Protein AF-A0A7W8K6Y0-F1 (afdb_monomer)

Radius of gyration: 15.19 Å; Cα contacts (8 Å, |Δi|>4): 37; chains: 1; bounding box: 24×43×40 Å

Secondary structure (DSSP, 8-state):
--TTTT----HHHHHHHHHHTT--HHHHHHHHHHHHT--HHHHHHHHHHSGGGHHHHHHHHHHHHHHHHHHHHHHT-

Foldseek 3Di:
DDPPPPPPADLLNLLVVCVVVVHQLQVQLVVQCVVVVDDSVVSLVVSCPHPSCVVVNVVVVVVVVVVVVVVVVVVVD

Nearest PDB structures (foldseek):
  6kqn-assembly1_F  TM=5.305E-01  e=9.200E+00  Thermus thermophilus HB8
  3vfz-assembly3_B  TM=3.652E-01  e=6.656E+00  Mycobacterium tuberculosis
  8axk-assembly1_o  TM=3.019E-01  e=9.815E+00  Shigella flexneri

Mean predicted aligned error: 8.34 Å

Structure (mmCIF, N/CA/C/O backbone):
data_AF-A0A7W8K6Y0-F1
#
_entry.id   AF-A0A7W8K6Y0-F1
#
loop_
_atom_site.group_PDB
_atom_site.id
_atom_site.type_symbol
_atom_site.label_atom_id
_atom_site.label_alt_id
_atom_site.label_comp_id
_atom_site.label_asym_id
_atom_site.label_entity_id
_atom_site.label_seq_id
_atom_site.pdbx_PDB_ins_code
_atom_site.Cartn_x
_atom_site.Cartn_y
_atom_site.Cartn_z
_atom_site.occupancy
_atom_site.B_iso_or_equiv
_atom_site.auth_seq_id
_atom_site.auth_comp_id
_atom_site.auth_asym_id
_atom_site.auth_atom_id
_atom_site.pdbx_PDB_model_num
ATOM 1 N N . MET A 1 1 ? -9.416 1.209 27.570 1.00 37.97 1 MET A N 1
ATOM 2 C CA . MET A 1 1 ? -9.520 2.177 26.455 1.00 37.97 1 MET A CA 1
ATOM 3 C C . MET A 1 1 ? -8.118 2.480 25.947 1.00 37.97 1 MET A C 1
ATOM 5 O O . MET A 1 1 ? -7.289 2.937 26.722 1.00 37.97 1 MET A O 1
ATOM 9 N N . SER A 1 2 ? -7.836 2.073 24.707 1.00 41.88 2 SER A N 1
ATOM 10 C CA . SER A 1 2 ? -6.500 1.915 24.118 1.00 41.88 2 SER A CA 1
ATOM 11 C C . SER A 1 2 ? -5.622 3.170 24.138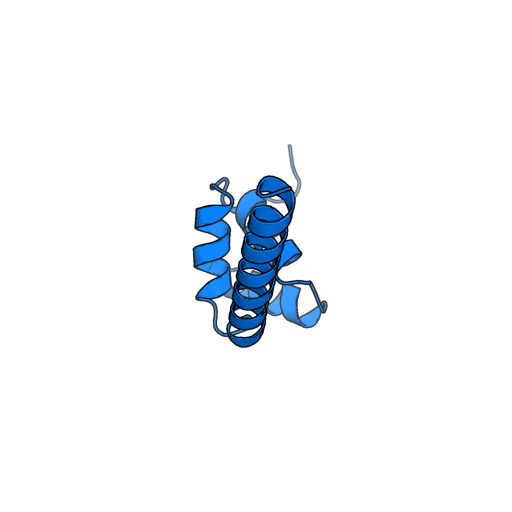 1.00 41.88 2 SER A C 1
ATOM 13 O O . SER A 1 2 ? -6.039 4.233 23.686 1.00 41.88 2 SER A O 1
ATOM 15 N N . LYS A 1 3 ? -4.358 2.986 24.544 1.00 44.88 3 LYS A N 1
ATOM 16 C CA . LYS A 1 3 ? -3.220 3.933 24.502 1.00 44.88 3 LYS A CA 1
ATOM 17 C C . LYS A 1 3 ? -2.825 4.432 23.093 1.00 44.88 3 LYS A C 1
ATOM 19 O O . LYS A 1 3 ? -1.758 5.001 22.922 1.00 44.88 3 LYS A O 1
ATOM 24 N N . LEU A 1 4 ? -3.662 4.232 22.078 1.00 46.66 4 LEU A N 1
ATOM 25 C CA . LEU A 1 4 ? -3.360 4.552 20.677 1.00 46.66 4 LEU A CA 1
ATOM 26 C C . LEU A 1 4 ? -3.848 5.942 20.238 1.00 46.66 4 LEU A C 1
ATOM 28 O O . LEU A 1 4 ? -3.673 6.306 19.084 1.00 46.66 4 LEU A O 1
ATOM 32 N N . LYS A 1 5 ? -4.442 6.734 21.142 1.00 44.72 5 LYS A N 1
ATOM 33 C CA . LYS A 1 5 ? -4.979 8.071 20.827 1.00 44.72 5 LYS A CA 1
ATOM 34 C C . LYS A 1 5 ? -3.937 9.201 20.768 1.00 44.72 5 LYS A C 1
ATOM 36 O O . LYS A 1 5 ? -4.337 10.339 20.567 1.00 44.72 5 LYS A O 1
ATOM 41 N N . SER A 1 6 ? -2.643 8.933 20.957 1.00 46.62 6 SER A N 1
ATOM 42 C CA . SER A 1 6 ? -1.636 10.002 21.091 1.00 46.62 6 SER A CA 1
ATOM 43 C C . SER A 1 6 ? -0.404 9.876 20.197 1.00 46.62 6 SER A C 1
ATOM 45 O O . SER A 1 6 ? 0.580 10.566 20.450 1.00 46.62 6 SER A O 1
ATOM 47 N N . LEU A 1 7 ? -0.419 9.037 19.158 1.00 54.72 7 LEU A N 1
ATOM 48 C CA . LEU A 1 7 ? 0.543 9.224 18.073 1.00 54.72 7 LEU A CA 1
ATOM 49 C C . LEU A 1 7 ? -0.069 10.215 17.082 1.00 54.72 7 LEU A C 1
ATOM 51 O O . LEU A 1 7 ? -0.872 9.833 16.237 1.00 54.72 7 LEU A O 1
ATOM 55 N N . ASN A 1 8 ? 0.324 11.486 17.194 1.00 64.25 8 ASN A N 1
ATOM 56 C CA . ASN A 1 8 ? 0.183 12.478 16.123 1.00 64.25 8 ASN A CA 1
ATOM 57 C C . ASN A 1 8 ? 1.141 12.107 14.980 1.00 64.25 8 ASN A C 1
ATOM 59 O O . ASN A 1 8 ? 2.091 12.826 14.702 1.00 64.25 8 ASN A O 1
ATOM 63 N N . CYS A 1 9 ? 0.950 10.930 14.398 1.00 70.25 9 CYS A N 1
ATOM 64 C CA . CYS A 1 9 ? 1.703 10.453 13.257 1.00 70.25 9 CYS A CA 1
ATOM 65 C C . CYS A 1 9 ? 0.780 10.578 12.048 1.00 70.25 9 CYS A C 1
ATOM 67 O O . CYS A 1 9 ? -0.354 10.085 12.043 1.00 70.25 9 CYS A O 1
ATOM 69 N N . THR A 1 10 ? 1.246 11.322 11.054 1.00 80.88 10 THR A N 1
ATOM 70 C CA . THR A 1 10 ? 0.563 11.435 9.770 1.00 80.88 10 THR A CA 1
ATOM 71 C C . THR A 1 10 ? 0.575 10.076 9.059 1.00 80.88 10 THR A C 1
ATOM 73 O O . THR A 1 10 ? 1.450 9.246 9.323 1.00 80.88 10 THR A O 1
ATOM 76 N N . PRO A 1 11 ? -0.380 9.813 8.146 1.00 77.25 11 PRO A N 1
ATOM 77 C CA . PRO A 1 11 ? -0.375 8.584 7.357 1.00 77.25 11 PRO A CA 1
ATOM 78 C C . PRO A 1 11 ? 0.996 8.302 6.726 1.00 77.25 11 PRO A C 1
ATOM 80 O O . PRO A 1 11 ? 1.482 7.177 6.804 1.00 77.25 11 PRO A O 1
ATOM 83 N N . ASP A 1 12 ? 1.643 9.334 6.184 1.00 82.69 12 ASP A N 1
ATOM 84 C CA . ASP A 1 12 ? 2.930 9.215 5.499 1.00 82.69 12 ASP A CA 1
ATOM 85 C C . ASP A 1 12 ? 4.068 8.861 6.467 1.00 82.69 12 ASP A C 1
ATOM 87 O O . ASP A 1 12 ? 4.876 7.972 6.186 1.00 82.69 12 ASP A O 1
ATOM 91 N N . GLU A 1 13 ? 4.098 9.472 7.657 1.00 85.31 13 GLU A N 1
ATOM 92 C CA . GLU A 1 13 ? 5.059 9.126 8.713 1.00 85.31 13 GLU A CA 1
ATOM 93 C C . GLU A 1 13 ? 4.884 7.681 9.194 1.00 85.31 13 GLU A C 1
ATOM 95 O O . GLU A 1 13 ? 5.875 6.981 9.411 1.00 85.31 13 GLU A O 1
ATOM 100 N N . ALA A 1 14 ? 3.642 7.196 9.310 1.00 84.62 14 ALA A N 1
ATOM 101 C CA . ALA A 1 14 ? 3.364 5.796 9.630 1.00 84.62 14 ALA A CA 1
ATOM 102 C C . ALA A 1 14 ? 3.917 4.854 8.554 1.00 84.62 14 ALA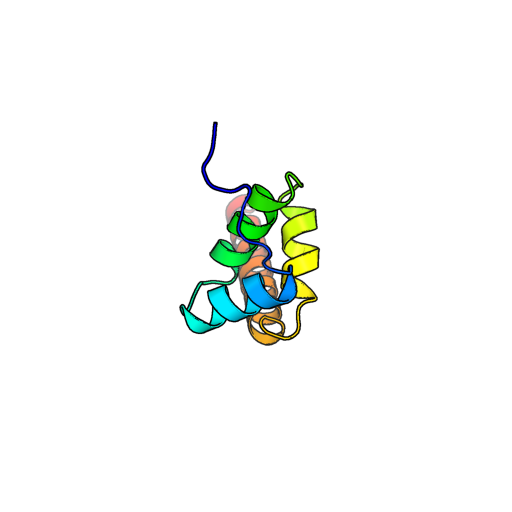 A C 1
ATOM 104 O O . ALA A 1 14 ? 4.572 3.864 8.888 1.00 84.62 14 ALA A O 1
ATOM 105 N N . GLN A 1 15 ? 3.674 5.146 7.273 1.00 88.56 15 GLN A N 1
ATOM 106 C CA . GLN A 1 15 ? 4.154 4.305 6.173 1.00 88.56 15 GLN A CA 1
ATOM 107 C C . GLN A 1 15 ? 5.686 4.294 6.094 1.00 88.56 15 GLN A C 1
ATOM 109 O O . GLN A 1 15 ? 6.284 3.226 5.945 1.00 88.56 15 GLN A O 1
ATOM 114 N N . LEU A 1 16 ? 6.328 5.455 6.253 1.00 88.00 16 LEU A N 1
ATOM 115 C CA . LEU A 1 16 ? 7.788 5.577 6.299 1.00 88.00 16 LEU A CA 1
ATOM 116 C C . LEU A 1 16 ? 8.385 4.813 7.483 1.00 88.00 16 LEU A C 1
ATOM 118 O O . LEU A 1 16 ? 9.344 4.063 7.313 1.00 88.00 16 LEU A O 1
ATOM 122 N N . HIS A 1 17 ? 7.800 4.947 8.674 1.00 87.81 17 HIS A N 1
ATOM 123 C CA . HIS A 1 17 ? 8.257 4.227 9.860 1.00 87.81 17 HIS A CA 1
ATOM 124 C C . HIS A 1 17 ? 8.152 2.708 9.682 1.00 87.81 17 HIS A C 1
ATOM 126 O O . HIS A 1 17 ? 9.107 1.982 9.961 1.00 87.81 17 HIS A O 1
ATOM 132 N N . LEU A 1 18 ? 7.026 2.226 9.148 1.00 87.44 18 LEU A N 1
ATOM 133 C CA . LEU A 1 18 ? 6.838 0.810 8.840 1.00 87.44 18 LEU A CA 1
ATOM 134 C C . LEU A 1 18 ? 7.884 0.314 7.835 1.00 87.44 18 LEU A C 1
ATOM 136 O O . LEU A 1 18 ? 8.460 -0.755 8.039 1.00 87.44 18 LEU A O 1
ATOM 140 N N . LYS A 1 19 ? 8.190 1.096 6.794 1.00 86.81 19 LYS A N 1
ATOM 141 C CA . LYS A 1 19 ? 9.250 0.749 5.841 1.00 86.81 19 LYS A CA 1
ATOM 142 C C . LYS A 1 19 ? 10.623 0.668 6.507 1.00 86.81 19 LYS A C 1
ATOM 144 O O . LYS A 1 19 ? 11.334 -0.308 6.285 1.00 86.81 19 LYS A O 1
ATOM 149 N N . HIS A 1 20 ? 10.988 1.654 7.329 1.00 88.94 20 HIS A N 1
ATOM 150 C CA . HIS A 1 20 ? 12.2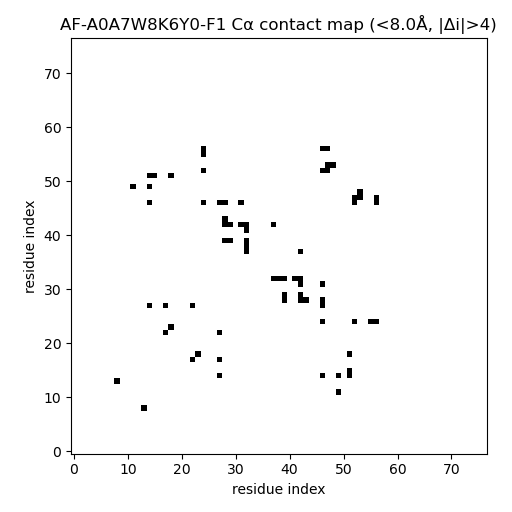66 1.662 8.052 1.00 88.94 20 HIS A CA 1
ATOM 151 C C . HIS A 1 20 ? 12.412 0.466 8.998 1.00 88.94 20 HIS A C 1
ATOM 153 O O . HIS A 1 20 ? 13.510 -0.048 9.179 1.00 88.94 20 HIS A O 1
ATOM 159 N N . MET A 1 21 ? 11.305 -0.024 9.556 1.00 89.50 21 MET A N 1
ATOM 160 C CA . MET A 1 21 ? 11.273 -1.261 10.339 1.00 89.50 21 MET A CA 1
ATOM 161 C C . MET A 1 21 ? 11.315 -2.542 9.489 1.00 89.50 21 MET A C 1
ATOM 163 O O . MET A 1 21 ? 11.116 -3.631 10.026 1.00 89.50 21 MET A O 1
ATOM 167 N N . HIS A 1 22 ? 11.528 -2.439 8.175 1.00 86.00 22 HIS A N 1
ATOM 168 C CA . HIS A 1 22 ? 11.440 -3.549 7.226 1.00 86.00 22 HIS A CA 1
ATOM 169 C C . HIS A 1 22 ? 10.101 -4.307 7.303 1.00 86.00 22 HIS A C 1
ATOM 171 O O . HIS A 1 22 ? 10.041 -5.518 7.081 1.00 86.00 22 HIS A O 1
ATOM 177 N N . ALA A 1 23 ? 9.006 -3.603 7.615 1.00 87.38 23 ALA A N 1
ATOM 178 C CA . ALA A 1 23 ? 7.676 -4.192 7.585 1.00 87.38 23 ALA A CA 1
ATOM 179 C C . ALA A 1 23 ? 7.345 -4.690 6.175 1.00 87.38 23 ALA A C 1
ATOM 181 O O . ALA A 1 23 ? 7.651 -4.039 5.176 1.00 87.38 23 ALA A O 1
ATOM 182 N N . SER A 1 24 ? 6.657 -5.827 6.084 1.00 88.25 24 SER A N 1
ATOM 183 C CA . SER A 1 24 ? 6.087 -6.252 4.810 1.00 88.25 24 SER A CA 1
ATOM 184 C C . SER A 1 24 ? 4.924 -5.340 4.417 1.00 88.25 24 SER A C 1
ATOM 186 O O . SER A 1 24 ? 4.195 -4.832 5.275 1.00 88.25 24 SER A O 1
ATOM 188 N N . ILE A 1 25 ? 4.677 -5.205 3.112 1.00 88.75 25 ILE A N 1
ATOM 189 C CA . ILE A 1 25 ? 3.518 -4.464 2.596 1.00 88.75 25 ILE A CA 1
ATOM 190 C C . ILE A 1 25 ? 2.192 -4.999 3.168 1.00 88.75 25 ILE A C 1
ATOM 192 O O . ILE A 1 25 ? 1.283 -4.236 3.479 1.00 88.75 25 ILE A O 1
ATOM 196 N N . VAL A 1 26 ? 2.103 -6.310 3.421 1.00 89.75 26 VAL A N 1
ATOM 197 C CA . VAL A 1 26 ? 0.937 -6.938 4.067 1.00 89.75 26 VAL A CA 1
ATOM 198 C C . VAL A 1 26 ? 0.745 -6.418 5.492 1.00 89.75 26 VAL A C 1
ATOM 200 O O . VAL A 1 26 ? -0.390 -6.175 5.911 1.00 89.75 26 VAL A O 1
ATOM 203 N N . MET A 1 27 ? 1.832 -6.235 6.246 1.00 90.50 27 MET A N 1
ATOM 204 C CA . MET A 1 27 ? 1.761 -5.647 7.582 1.00 90.50 27 MET A CA 1
ATOM 205 C C . MET A 1 27 ? 1.327 -4.183 7.513 1.00 90.50 27 MET A C 1
ATOM 207 O O . MET A 1 27 ? 0.448 -3.793 8.281 1.00 90.50 27 MET A O 1
ATOM 211 N N . ALA A 1 28 ? 1.854 -3.411 6.560 1.00 91.31 28 ALA A N 1
ATOM 212 C CA . ALA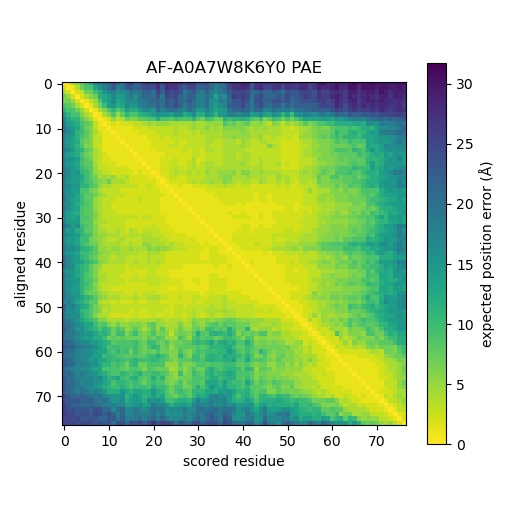 A 1 28 ? 1.432 -2.031 6.345 1.00 91.31 28 ALA A CA 1
ATOM 213 C C . ALA A 1 28 ? -0.075 -1.930 6.063 1.00 91.31 28 ALA A C 1
ATOM 215 O O . ALA A 1 28 ? -0.774 -1.190 6.752 1.00 91.31 28 ALA A O 1
ATOM 216 N N . ILE A 1 29 ? -0.611 -2.772 5.173 1.00 92.19 29 ILE A N 1
ATOM 217 C CA . ILE A 1 29 ? -2.053 -2.835 4.879 1.00 92.19 29 ILE A CA 1
ATOM 218 C C . ILE A 1 29 ? -2.866 -3.161 6.140 1.00 92.19 29 ILE A C 1
ATOM 220 O O . ILE A 1 29 ? -3.883 -2.520 6.411 1.00 92.19 29 ILE A O 1
ATOM 224 N N . ARG A 1 30 ? -2.428 -4.140 6.944 1.00 91.25 30 ARG A N 1
ATOM 225 C CA . ARG A 1 30 ? -3.124 -4.527 8.185 1.00 91.25 30 ARG A CA 1
ATOM 226 C C . ARG A 1 30 ? -3.139 -3.400 9.216 1.00 91.25 30 ARG A C 1
ATOM 228 O O . ARG A 1 30 ? -4.175 -3.181 9.843 1.00 91.25 30 ARG A O 1
ATOM 235 N N . VAL A 1 31 ? -2.022 -2.692 9.377 1.00 90.25 31 VAL A N 1
ATOM 236 C CA . VAL A 1 31 ? -1.918 -1.548 10.290 1.00 90.25 31 VAL A CA 1
ATOM 237 C C . VAL A 1 31 ? -2.802 -0.404 9.801 1.00 90.25 31 VAL A C 1
ATOM 239 O O . VAL A 1 31 ? -3.623 0.083 10.572 1.00 90.25 31 VAL A O 1
ATOM 242 N N . THR A 1 32 ? -2.733 -0.043 8.518 1.00 90.38 32 THR A N 1
ATOM 243 C CA . THR A 1 32 ? -3.605 0.973 7.908 1.00 90.38 32 THR A CA 1
ATOM 244 C C . THR A 1 32 ? -5.080 0.641 8.126 1.00 90.38 32 THR A C 1
ATOM 246 O O . THR A 1 32 ? -5.840 1.482 8.604 1.00 90.38 32 THR A O 1
ATOM 249 N N . ARG A 1 33 ? -5.489 -0.609 7.889 1.00 93.69 33 ARG A N 1
ATOM 250 C CA . ARG A 1 33 ? -6.859 -1.065 8.156 1.00 93.69 33 ARG A CA 1
ATOM 251 C C . ARG A 1 33 ? -7.267 -0.842 9.617 1.00 93.69 33 ARG A C 1
ATOM 253 O O . ARG A 1 33 ? -8.356 -0.337 9.873 1.00 93.69 33 ARG A O 1
ATOM 260 N N . ALA A 1 34 ? -6.413 -1.238 10.562 1.00 89.56 34 ALA A N 1
ATOM 261 C CA . ALA A 1 34 ? -6.700 -1.146 11.992 1.00 89.56 34 ALA A CA 1
ATOM 262 C C . ALA A 1 34 ? -6.764 0.305 12.492 1.00 89.56 34 ALA A C 1
ATOM 264 O O . ALA A 1 34 ? -7.606 0.620 13.328 1.00 89.56 34 ALA A O 1
ATOM 265 N N . VAL A 1 35 ? -5.901 1.179 11.968 1.00 86.94 35 VAL A N 1
ATOM 266 C CA . VAL A 1 35 ? -5.830 2.596 12.352 1.00 86.94 35 VAL A CA 1
ATOM 267 C C . VAL A 1 35 ? -7.038 3.373 11.836 1.00 86.94 35 VAL A C 1
ATOM 269 O O . VAL A 1 35 ? -7.635 4.136 12.590 1.00 86.94 35 VAL A O 1
ATOM 272 N N . TYR A 1 36 ? -7.425 3.163 10.576 1.00 85.62 36 TYR A N 1
ATOM 273 C CA . TYR A 1 36 ? -8.495 3.942 9.945 1.00 85.62 36 TYR A CA 1
ATOM 274 C C . TYR A 1 36 ? -9.875 3.277 9.991 1.00 85.62 36 TYR A C 1
ATOM 276 O O . TYR A 1 36 ? -10.845 3.868 9.526 1.00 85.62 36 TYR A O 1
ATOM 284 N N . GLY A 1 37 ? -9.988 2.056 10.527 1.00 90.12 37 GLY A N 1
ATOM 285 C CA . GLY A 1 37 ? -11.272 1.359 10.654 1.00 90.12 37 GLY A CA 1
ATOM 286 C C . GLY A 1 37 ? -11.951 1.058 9.312 1.00 90.12 37 GLY A C 1
ATOM 287 O O . GLY A 1 37 ? -13.175 1.056 9.234 1.00 90.12 37 GLY A O 1
ATOM 288 N N . MET A 1 38 ? -11.166 0.825 8.259 1.00 92.50 38 MET A N 1
ATOM 289 C CA . MET A 1 38 ? -11.651 0.642 6.884 1.00 92.50 38 MET A CA 1
ATOM 290 C C . MET A 1 38 ? -11.605 -0.822 6.422 1.00 92.50 38 MET A C 1
ATOM 292 O O . MET A 1 38 ? -11.162 -1.718 7.152 1.00 92.50 38 MET A O 1
ATOM 296 N N . SER A 1 39 ? -12.059 -1.092 5.196 1.00 94.81 39 SER A N 1
ATOM 297 C CA . SER A 1 39 ? -11.929 -2.419 4.592 1.00 94.81 39 SER A CA 1
ATOM 298 C C . SER A 1 39 ? -10.478 -2.737 4.209 1.00 94.81 39 SER A C 1
ATOM 300 O O . SER A 1 39 ? -9.634 -1.856 4.033 1.00 94.81 39 SER A O 1
ATOM 302 N N . MET A 1 40 ? -10.177 -4.028 4.032 1.00 91.19 40 MET A N 1
ATOM 303 C CA . MET A 1 40 ? -8.851 -4.457 3.568 1.00 91.19 40 MET A CA 1
ATOM 304 C C . MET A 1 40 ? -8.528 -3.905 2.169 1.00 91.19 40 MET A C 1
ATOM 306 O O . MET A 1 40 ? -7.387 -3.541 1.898 1.00 91.19 40 MET A O 1
ATOM 310 N N . GLY A 1 41 ? -9.531 -3.818 1.287 1.00 91.69 41 GLY A N 1
ATOM 311 C CA . GLY A 1 41 ? -9.360 -3.303 -0.072 1.00 91.69 41 GLY A CA 1
ATOM 312 C C . GLY A 1 41 ? -9.058 -1.804 -0.106 1.00 91.69 41 GLY A C 1
ATOM 313 O O . GLY A 1 41 ? -8.217 -1.367 -0.887 1.00 91.69 41 GLY A O 1
ATOM 314 N N . GLU A 1 42 ? -9.696 -1.016 0.759 1.00 92.31 42 GLU A N 1
ATOM 315 C CA . GLU A 1 42 ? -9.392 0.414 0.904 1.00 92.31 42 GLU A CA 1
ATOM 316 C C . GLU A 1 42 ? -7.993 0.631 1.479 1.00 92.31 42 GLU A C 1
ATOM 318 O O . GLU A 1 42 ? -7.221 1.409 0.920 1.00 92.31 42 GLU A O 1
ATOM 323 N N . ALA A 1 43 ? -7.624 -0.128 2.515 1.00 91.81 43 ALA A N 1
ATOM 324 C CA . ALA A 1 43 ? -6.284 -0.069 3.087 1.00 91.81 43 ALA A CA 1
ATOM 325 C C . ALA A 1 43 ? -5.206 -0.428 2.050 1.00 91.81 43 ALA A C 1
ATOM 327 O O . ALA A 1 43 ? -4.199 0.271 1.953 1.00 91.81 43 ALA A O 1
ATOM 328 N N . LYS A 1 44 ? -5.446 -1.455 1.218 1.00 91.12 44 LYS A N 1
ATOM 329 C CA . LYS A 1 44 ? -4.556 -1.814 0.102 1.00 91.12 44 LYS A CA 1
ATOM 330 C C . LYS A 1 44 ? -4.388 -0.652 -0.875 1.00 91.12 44 LYS A C 1
ATOM 332 O O . LYS A 1 44 ? -3.263 -0.292 -1.183 1.00 91.12 44 LYS A 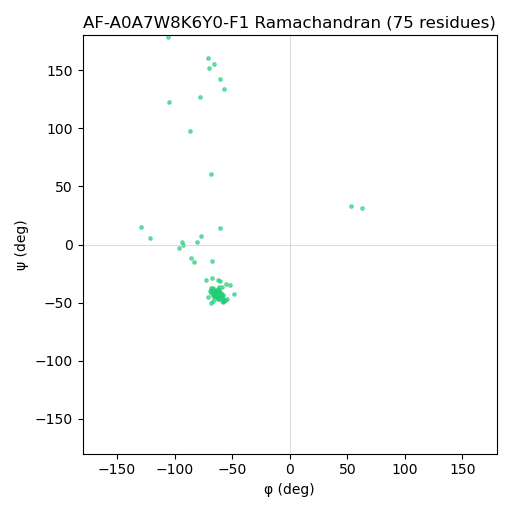O 1
ATOM 337 N N . LYS A 1 45 ? -5.480 -0.014 -1.310 1.00 90.31 45 LYS A N 1
ATOM 338 C CA . LYS A 1 45 ? -5.413 1.128 -2.243 1.00 90.31 45 LYS A CA 1
ATOM 339 C C . LYS A 1 45 ? -4.593 2.298 -1.694 1.00 90.31 45 LYS A C 1
ATOM 341 O O . LYS A 1 45 ? -3.928 2.969 -2.475 1.00 90.31 45 LYS A O 1
ATOM 346 N N . ILE A 1 46 ? -4.659 2.560 -0.388 1.00 89.69 46 ILE A N 1
ATOM 347 C CA . ILE A 1 46 ? -3.862 3.616 0.254 1.00 89.69 46 ILE A CA 1
ATOM 348 C C . ILE A 1 46 ? -2.380 3.240 0.247 1.00 89.69 46 ILE A C 1
ATOM 350 O O . ILE A 1 46 ? -1.558 4.031 -0.206 1.00 89.69 46 ILE A O 1
ATOM 354 N N . VAL A 1 47 ? -2.050 2.028 0.703 1.00 91.31 47 VAL A N 1
ATOM 355 C CA . VAL A 1 47 ? -0.660 1.553 0.777 1.00 91.31 47 VAL A CA 1
ATOM 356 C C . VAL A 1 47 ? -0.033 1.457 -0.615 1.00 91.31 47 VAL A C 1
ATOM 358 O O . VAL A 1 47 ? 1.068 1.958 -0.809 1.00 91.31 47 VAL A O 1
ATOM 361 N N . ASP A 1 48 ? -0.748 0.912 -1.601 1.00 90.00 48 ASP A N 1
ATOM 362 C CA . ASP A 1 48 ? -0.263 0.755 -2.978 1.00 90.00 48 ASP A CA 1
ATOM 363 C C . ASP A 1 48 ? 0.050 2.091 -3.668 1.00 90.00 48 ASP A C 1
ATOM 365 O O . ASP A 1 48 ? 0.904 2.141 -4.5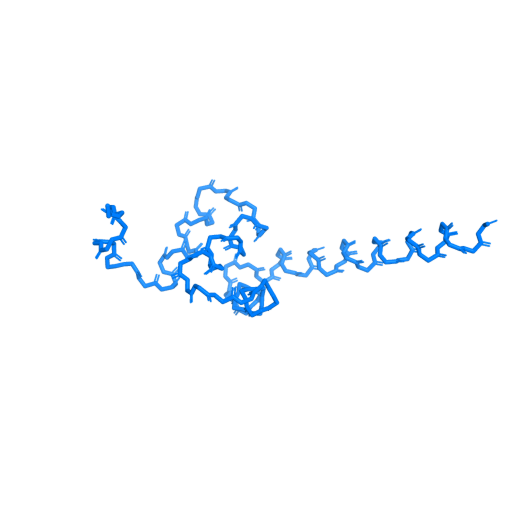50 1.00 90.00 48 ASP A O 1
ATOM 369 N N . ARG A 1 49 ? -0.666 3.165 -3.308 1.00 88.81 49 ARG A N 1
ATOM 370 C CA . ARG A 1 49 ? -0.449 4.515 -3.856 1.00 88.81 49 ARG A CA 1
ATOM 371 C C . ARG A 1 49 ? 0.675 5.265 -3.151 1.00 88.81 49 ARG A C 1
ATOM 373 O O . ARG A 1 49 ? 1.111 6.298 -3.654 1.00 88.81 49 ARG A O 1
ATOM 380 N N . HIS A 1 50 ? 1.108 4.793 -1.987 1.00 90.62 50 HIS A N 1
ATOM 381 C CA . HIS A 1 50 ? 2.117 5.482 -1.206 1.00 90.62 50 HIS A CA 1
ATOM 382 C C . HIS A 1 50 ? 3.516 5.229 -1.809 1.00 90.62 50 HIS A C 1
ATOM 384 O O . HIS A 1 50 ? 3.902 4.066 -1.957 1.00 90.62 50 HIS A O 1
ATOM 390 N N . PRO A 1 51 ? 4.318 6.276 -2.104 1.00 89.12 51 PRO A N 1
ATOM 391 C CA . PRO A 1 51 ? 5.587 6.155 -2.836 1.00 89.12 51 PRO A CA 1
ATOM 392 C C . PRO A 1 51 ? 6.564 5.117 -2.272 1.00 89.12 51 PRO A C 1
ATOM 394 O O . PRO A 1 51 ? 7.255 4.436 -3.020 1.00 89.12 51 PRO A O 1
ATOM 397 N N . VAL A 1 52 ? 6.586 4.952 -0.947 1.00 90.94 52 VAL A N 1
ATOM 398 C CA . VAL A 1 52 ? 7.496 4.024 -0.250 1.00 90.94 52 VAL A CA 1
ATOM 399 C C . VAL A 1 52 ? 7.229 2.528 -0.524 1.00 90.94 52 VAL A C 1
ATOM 401 O O . VAL A 1 52 ? 8.069 1.684 -0.195 1.00 90.94 52 VAL A O 1
ATOM 404 N N . TRP A 1 53 ? 6.067 2.192 -1.095 1.00 89.94 53 TRP A N 1
ATOM 405 C CA . TRP A 1 53 ? 5.617 0.815 -1.340 1.00 89.94 53 TRP A CA 1
ATOM 406 C C . TRP A 1 53 ? 5.339 0.512 -2.815 1.00 89.94 53 TRP A C 1
ATOM 408 O O . TRP A 1 53 ? 4.815 -0.559 -3.112 1.00 89.94 53 TRP A O 1
ATOM 418 N N . VAL A 1 54 ? 5.631 1.431 -3.741 1.00 8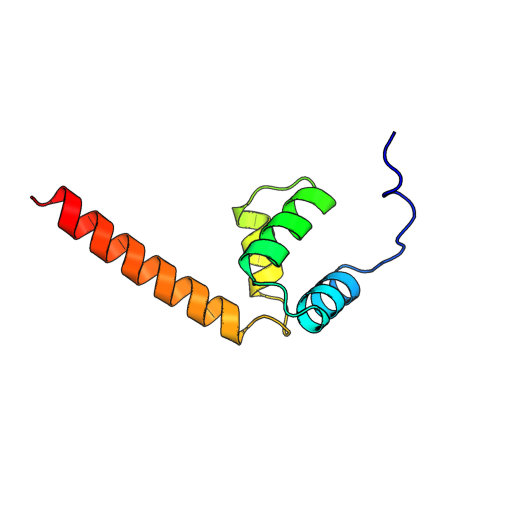4.00 54 VAL A N 1
ATOM 419 C CA . VAL A 1 54 ? 5.258 1.279 -5.160 1.00 84.00 54 VAL A CA 1
ATOM 420 C C . VAL A 1 54 ? 5.855 0.004 -5.771 1.00 84.00 54 VAL A C 1
ATOM 422 O O . VAL A 1 54 ? 5.139 -0.754 -6.429 1.00 84.00 54 VAL A O 1
ATOM 425 N N . ASP A 1 55 ? 7.123 -0.293 -5.486 1.00 80.31 55 ASP A N 1
ATOM 426 C CA . ASP A 1 55 ? 7.795 -1.489 -6.007 1.00 80.31 55 ASP A CA 1
ATOM 427 C C . ASP A 1 55 ? 7.236 -2.783 -5.385 1.00 80.31 55 ASP A C 1
ATOM 429 O O . ASP A 1 55 ? 6.999 -3.784 -6.068 1.00 80.31 55 ASP A O 1
ATOM 433 N N . GLU A 1 56 ? 6.945 -2.770 -4.085 1.00 78.38 56 GLU A N 1
ATOM 434 C CA . GLU A 1 56 ? 6.382 -3.912 -3.362 1.00 78.38 56 GLU A CA 1
ATOM 435 C C . GLU A 1 56 ? 4.913 -4.160 -3.697 1.00 78.38 56 GLU A C 1
ATOM 437 O O . GLU A 1 56 ? 4.469 -5.308 -3.691 1.00 78.38 56 GLU A O 1
ATOM 442 N N . SER A 1 57 ? 4.162 -3.111 -4.020 1.00 74.75 57 SER A N 1
ATOM 443 C CA . SER A 1 57 ? 2.793 -3.198 -4.527 1.00 74.75 57 SER A CA 1
ATOM 444 C C . SER A 1 57 ? 2.770 -3.924 -5.870 1.00 74.75 57 SER A C 1
ATOM 446 O O . SER A 1 57 ? 1.979 -4.853 -6.066 1.00 74.75 57 SER A O 1
ATOM 448 N N . ALA A 1 58 ? 3.714 -3.599 -6.761 1.00 73.62 58 ALA A N 1
ATOM 449 C CA . ALA A 1 58 ? 3.880 -4.313 -8.023 1.00 73.62 58 ALA A CA 1
ATOM 450 C C . ALA A 1 58 ? 4.221 -5.800 -7.803 1.00 73.62 58 ALA A C 1
ATOM 452 O O . ALA A 1 58 ? 3.679 -6.665 -8.496 1.00 73.62 58 ALA A O 1
ATOM 453 N N . LEU A 1 59 ? 5.062 -6.125 -6.814 1.00 73.12 59 LEU A N 1
ATOM 454 C CA . LEU A 1 59 ? 5.319 -7.516 -6.417 1.00 73.12 59 LEU A CA 1
ATOM 455 C C . LEU A 1 59 ? 4.068 -8.192 -5.840 1.00 73.12 59 LEU A C 1
ATOM 457 O O . LEU A 1 59 ? 3.791 -9.343 -6.175 1.00 73.12 59 LEU A O 1
ATOM 461 N N . GLY A 1 60 ? 3.290 -7.483 -5.021 1.00 72.50 60 GLY A N 1
ATOM 462 C CA . GLY A 1 60 ? 2.029 -7.964 -4.462 1.00 72.50 60 GLY A CA 1
ATOM 463 C C . GLY A 1 60 ? 1.016 -8.333 -5.544 1.00 72.50 60 GLY A C 1
ATOM 464 O O . GLY A 1 60 ? 0.415 -9.404 -5.473 1.00 72.50 60 GLY A O 1
ATOM 465 N N . ASN A 1 61 ? 0.890 -7.506 -6.583 1.00 74.81 61 ASN A N 1
ATOM 466 C CA . ASN A 1 61 ? 0.020 -7.786 -7.727 1.00 74.81 61 ASN A CA 1
ATOM 467 C C . ASN A 1 61 ? 0.495 -9.026 -8.499 1.00 74.81 61 ASN A C 1
ATOM 469 O O . ASN A 1 61 ? -0.311 -9.912 -8.757 1.00 74.81 61 ASN A O 1
ATOM 473 N N . LYS A 1 62 ? 1.804 -9.167 -8.755 1.00 76.88 62 LYS A N 1
ATOM 474 C CA . LYS A 1 62 ? 2.364 -10.371 -9.402 1.00 76.88 62 LYS A CA 1
ATOM 475 C C . LYS A 1 62 ? 2.139 -11.645 -8.583 1.00 76.88 62 LYS A C 1
ATOM 477 O O . LYS A 1 62 ? 1.859 -12.702 -9.144 1.00 76.88 62 LYS A O 1
ATOM 482 N N . ILE A 1 63 ? 2.279 -11.574 -7.257 1.00 77.31 63 ILE A N 1
ATOM 483 C CA . ILE A 1 63 ? 2.000 -12.710 -6.363 1.00 77.31 63 ILE A CA 1
ATOM 484 C C . ILE A 1 63 ? 0.510 -13.053 -6.404 1.00 77.31 63 ILE A C 1
ATOM 486 O O . ILE A 1 63 ? 0.161 -14.228 -6.498 1.00 77.31 63 ILE A O 1
ATOM 490 N N . GLN A 1 64 ? -0.363 -12.045 -6.370 1.00 73.44 64 GLN A N 1
ATOM 491 C CA . GLN A 1 64 ? -1.807 -12.236 -6.451 1.00 73.44 64 GLN A CA 1
ATOM 492 C C . GLN A 1 64 ? -2.223 -12.855 -7.793 1.00 73.44 64 GLN A C 1
ATOM 494 O O . GLN A 1 64 ? -2.997 -13.806 -7.796 1.00 73.44 64 GLN A O 1
ATOM 499 N N . GLU A 1 65 ? -1.681 -12.376 -8.912 1.00 80.62 65 GLU A N 1
ATOM 500 C CA . GLU A 1 65 ? -1.900 -12.950 -10.245 1.00 80.62 65 GLU A CA 1
ATOM 501 C C . GLU A 1 65 ? -1.504 -14.429 -10.289 1.00 80.62 65 GLU A C 1
ATOM 503 O O . GLU A 1 65 ? -2.298 -15.268 -10.713 1.00 80.62 65 GLU A O 1
ATOM 508 N N . LYS A 1 66 ? -0.314 -14.771 -9.777 1.00 79.31 66 LYS A N 1
ATOM 509 C CA . LYS A 1 66 ? 0.142 -16.167 -9.694 1.00 79.31 66 LYS A CA 1
ATOM 510 C C . LYS A 1 66 ? -0.742 -17.023 -8.790 1.00 79.31 66 LYS A C 1
ATOM 512 O O . LYS A 1 66 ? -1.021 -18.166 -9.131 1.00 79.31 66 LYS A O 1
ATOM 517 N N . ALA A 1 67 ? -1.188 -16.487 -7.656 1.00 76.44 67 ALA A N 1
ATOM 518 C CA . ALA A 1 67 ? -2.077 -17.200 -6.743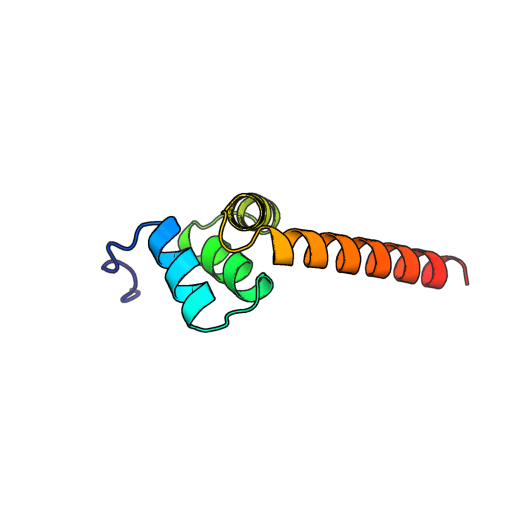 1.00 76.44 67 ALA A CA 1
ATOM 519 C C . ALA A 1 67 ? -3.452 -17.467 -7.376 1.00 76.44 67 ALA A C 1
ATOM 521 O O . ALA A 1 67 ? -3.994 -18.556 -7.210 1.00 76.44 67 ALA A O 1
ATOM 522 N N . ILE A 1 68 ? -3.996 -16.503 -8.128 1.00 78.75 68 ILE A N 1
ATOM 523 C CA . ILE A 1 68 ? -5.249 -16.667 -8.878 1.00 78.75 68 ILE A CA 1
ATOM 524 C C . ILE A 1 68 ? -5.083 -17.726 -9.970 1.00 78.75 68 ILE A C 1
ATOM 526 O O . ILE A 1 68 ? -5.934 -18.604 -10.082 1.00 78.75 68 ILE A O 1
ATOM 530 N N . ALA A 1 69 ? -3.991 -17.673 -10.739 1.00 82.94 69 ALA A N 1
ATOM 531 C CA . ALA A 1 69 ? -3.703 -18.668 -11.770 1.00 82.94 69 ALA A CA 1
ATOM 532 C C . ALA A 1 69 ? -3.620 -20.084 -11.174 1.00 82.94 69 ALA A C 1
ATOM 534 O O . ALA A 1 69 ? -4.331 -20.979 -11.621 1.00 82.94 69 ALA A O 1
ATOM 535 N N . ALA A 1 70 ? -2.852 -20.255 -10.093 1.00 81.81 70 ALA A N 1
ATOM 536 C CA . ALA A 1 70 ? -2.729 -21.534 -9.396 1.00 81.81 70 ALA A CA 1
ATOM 537 C C . ALA A 1 70 ? -4.067 -22.029 -8.812 1.00 81.81 70 ALA A C 1
ATOM 539 O O . ALA A 1 70 ? -4.365 -23.219 -8.858 1.00 81.81 70 ALA A O 1
ATOM 540 N N . ALA A 1 71 ? -4.900 -21.129 -8.278 1.00 77.12 71 ALA A N 1
ATOM 541 C CA . ALA A 1 71 ? -6.233 -21.486 -7.793 1.00 77.12 71 ALA A CA 1
ATOM 542 C C . ALA A 1 71 ? -7.171 -21.918 -8.935 1.00 77.12 71 ALA A C 1
ATOM 544 O O . ALA A 1 71 ? -7.953 -22.848 -8.760 1.00 77.12 71 ALA A O 1
ATOM 545 N N . GLY A 1 72 ? -7.079 -21.274 -10.102 1.00 75.25 72 GLY A N 1
ATOM 546 C CA . GLY A 1 72 ? -7.815 -21.672 -11.302 1.00 75.25 72 GLY A CA 1
ATOM 547 C C . GLY A 1 72 ? -7.404 -23.053 -11.816 1.00 75.25 72 GLY A C 1
ATOM 548 O O . GLY A 1 72 ? -8.269 -23.849 -12.169 1.00 75.25 72 GLY A O 1
ATOM 549 N N . GLU A 1 73 ? -6.107 -23.368 -11.790 1.00 75.44 73 GLU A N 1
ATOM 550 C CA . GLU A 1 73 ? -5.582 -24.692 -12.154 1.00 75.44 73 GLU A CA 1
ATOM 551 C C . GLU A 1 73 ? -6.047 -25.793 -11.190 1.00 75.44 73 GLU A C 1
ATOM 553 O O . GLU A 1 73 ? -6.394 -26.884 -11.632 1.00 75.44 73 GLU A O 1
ATOM 558 N N . LEU A 1 74 ? -6.107 -25.504 -9.886 1.00 69.44 74 LEU A N 1
ATOM 559 C CA . LEU A 1 74 ? -6.598 -26.443 -8.870 1.00 69.44 74 LEU A CA 1
ATOM 560 C C . LEU A 1 74 ? -8.099 -26.740 -8.988 1.00 69.44 74 LEU A C 1
ATOM 562 O O . LEU A 1 74 ? -8.530 -27.817 -8.597 1.00 69.44 74 LEU A O 1
ATOM 566 N N . LEU A 1 75 ? -8.894 -25.796 -9.496 1.00 65.62 75 LEU A N 1
ATOM 567 C CA . LEU A 1 75 ? -10.342 -25.962 -9.682 1.00 65.62 75 LEU A CA 1
ATOM 568 C C . LEU A 1 75 ? -10.712 -26.629 -11.016 1.00 65.62 75 LEU A C 1
ATOM 570 O O . LEU A 1 75 ? -11.872 -26.980 -11.215 1.00 65.62 75 LEU A O 1
ATOM 574 N N . ALA A 1 76 ? -9.753 -26.768 -11.934 1.00 64.81 7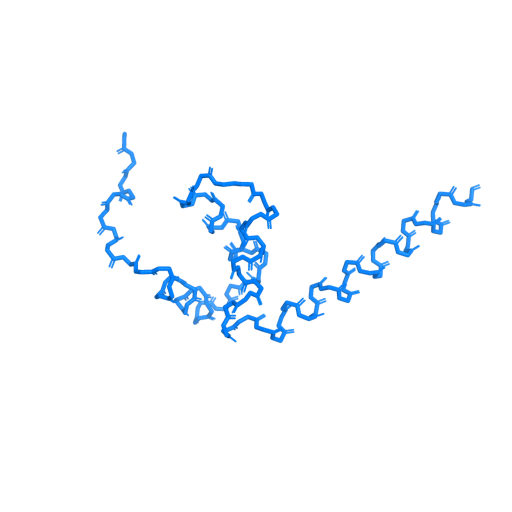6 ALA A N 1
ATOM 575 C CA . ALA A 1 76 ? -9.932 -27.428 -13.226 1.00 64.81 76 ALA A CA 1
ATOM 576 C C . ALA A 1 76 ? -9.560 -28.928 -13.207 1.00 64.81 76 ALA A C 1
ATOM 578 O O . ALA A 1 76 ? -9.656 -29.581 -14.248 1.00 64.81 76 ALA A O 1
ATOM 579 N N . GLN A 1 77 ? -9.125 -29.449 -12.053 1.00 52.34 77 GLN A N 1
ATOM 580 C CA . GLN A 1 77 ? -8.851 -30.869 -11.781 1.00 52.34 77 GLN A CA 1
ATOM 581 C C . GLN A 1 77 ? -10.045 -31.528 -11.088 1.00 52.34 77 GLN A C 1
ATOM 583 O O . GLN A 1 77 ? -10.283 -32.723 -11.373 1.00 52.34 77 GLN A O 1
#

Solvent-accessible surface area (backbone atoms only — not comparable to full-atom values): 4569 Å² total; per-residue (Å²): 134,76,90,74,86,74,71,92,61,51,74,66,56,50,54,51,51,41,50,76,69,67,50,50,71,69,54,52,25,53,50,47,18,67,74,69,72,53,53,68,68,57,20,40,56,54,46,45,69,35,81,95,32,41,71,58,36,55,50,49,49,54,51,49,52,51,51,50,52,54,52,53,58,65,72,74,110

Sequence (77 aa):
MSKLKSLNCTPDEAQLHLKHMHASIVMAIRVTRAVYGMSMGEAKKIVDRHPVWVDESALGNKIQEKAIAAAGELLAQ

pLDDT: mean 80.09, std 13.77, range [37.97, 94.81]